Protein AF-D3SLA9-F1 (afdb_monomer)

Nearest PDB structures (foldseek):
  1t94-assembly2_B  TM=5.279E-01  e=8.409E-01  Homo sapiens
  3v6k-assembly2_J  TM=5.586E-01  e=1.007E+00  Saccharolobus solfataricus P2
  4hyk-assembly1_A  TM=6.401E-01  e=4.803E+00  Sulfolobus acidocaldarius DSM 639
  3bq2-assembly1_A  TM=5.459E-01  e=5.416E+00  Sulfolobus acidocaldarius
  4fs2-assembly1_A  TM=4.380E-01  e=2.335E+00  Homo sapiens

Solvent-accessible surface area (backbone atoms only — not comparable to full-atom values): 6260 Å² total; per-residue (Å²): 135,55,71,68,58,53,46,38,51,51,53,49,62,36,45,48,70,53,54,75,70,50,88,57,48,76,35,44,34,36,43,31,26,35,35,94,87,68,54,75,46,74,46,82,44,81,36,36,67,69,38,70,66,42,46,48,50,48,54,54,50,52,36,51,50,45,57,56,35,43,75,74,55,29,40,80,55,35,36,32,37,43,66,87,87,46,76,48,79,26,57,91,61,95,71,70,61,65,67,48,50,57,51,53,52,58,60,73,76,110

Organism: Thermocrinis albus (strain DSM 14484 / JCM 11386 / HI 11/12) (NCBI:txid638303)

Structure (mmCIF, N/CA/C/O backbone):
data_AF-D3SLA9-F1
#
_entry.id   AF-D3SLA9-F1
#
loop_
_atom_site.group_PDB
_atom_site.id
_atom_site.type_symbol
_atom_site.label_atom_id
_atom_site.label_alt_id
_atom_site.label_comp_id
_atom_site.label_asym_id
_atom_site.label_entity_id
_atom_site.label_seq_id
_atom_site.pdbx_PDB_ins_code
_atom_site.Cartn_x
_atom_site.Cartn_y
_atom_site.Cartn_z
_atom_site.occupancy
_atom_site.B_iso_or_equiv
_atom_site.auth_seq_id
_atom_site.auth_comp_id
_atom_site.auth_asym_id
_atom_site.auth_atom_id
_atom_site.pdbx_PDB_model_num
ATOM 1 N N . MET A 1 1 ? 21.824 11.686 0.300 1.00 60.66 1 MET A N 1
ATOM 2 C CA . MET A 1 1 ? 20.486 11.117 0.582 1.00 60.66 1 MET A CA 1
ATOM 3 C C . MET A 1 1 ? 20.540 9.625 0.250 1.00 60.66 1 MET A C 1
ATOM 5 O O . MET A 1 1 ? 20.894 9.306 -0.878 1.00 60.66 1 MET A O 1
ATOM 9 N N . SER A 1 2 ? 20.331 8.725 1.220 1.00 86.31 2 SER A N 1
ATOM 10 C CA . SER A 1 2 ? 20.454 7.265 1.002 1.00 86.31 2 SER A CA 1
ATOM 11 C C . SER A 1 2 ? 19.213 6.700 0.290 1.00 86.31 2 SER A C 1
ATOM 13 O O . SER A 1 2 ? 18.133 7.274 0.421 1.00 86.31 2 SER A O 1
ATOM 15 N N . VAL A 1 3 ? 19.361 5.594 -0.451 1.00 87.88 3 VAL A N 1
ATOM 16 C CA . VAL A 1 3 ? 18.269 4.915 -1.186 1.00 87.88 3 VAL A CA 1
ATOM 17 C C . VAL A 1 3 ? 17.067 4.653 -0.277 1.00 87.88 3 VAL A C 1
ATOM 19 O O . VAL A 1 3 ? 15.949 5.020 -0.616 1.00 87.88 3 VAL A O 1
ATOM 22 N N . ARG A 1 4 ? 17.310 4.168 0.947 1.00 90.38 4 ARG A N 1
ATOM 23 C CA . ARG A 1 4 ? 16.261 3.938 1.949 1.00 90.38 4 ARG A CA 1
ATOM 24 C C . ARG A 1 4 ? 15.456 5.194 2.285 1.00 90.38 4 ARG A C 1
ATOM 26 O O . ARG A 1 4 ? 14.256 5.096 2.492 1.00 90.38 4 ARG A O 1
ATOM 33 N N . HIS A 1 5 ? 16.094 6.364 2.338 1.00 92.56 5 HIS A N 1
ATOM 34 C CA . HIS A 1 5 ? 15.386 7.617 2.621 1.00 92.56 5 HIS A CA 1
ATOM 35 C C . HIS A 1 5 ? 14.490 8.035 1.451 1.00 92.56 5 HIS A C 1
ATOM 37 O O . HIS A 1 5 ? 13.417 8.575 1.682 1.00 92.56 5 HIS A O 1
ATOM 43 N N . LYS A 1 6 ? 14.912 7.762 0.209 1.00 92.62 6 LYS A N 1
ATOM 44 C CA . LYS A 1 6 ? 14.091 8.020 -0.981 1.00 92.62 6 LYS A CA 1
ATOM 45 C C . LYS A 1 6 ? 12.875 7.098 -1.026 1.00 92.62 6 LYS A C 1
ATOM 47 O O . LYS A 1 6 ? 11.768 7.585 -1.194 1.00 92.62 6 LYS A O 1
ATOM 52 N N . VAL A 1 7 ? 13.080 5.796 -0.806 1.00 94.44 7 VAL A N 1
ATOM 53 C CA . VAL A 1 7 ? 11.978 4.821 -0.753 1.00 94.44 7 VAL A CA 1
ATOM 54 C C . VAL A 1 7 ? 11.021 5.154 0.386 1.00 94.44 7 VAL A C 1
ATOM 56 O O . VAL A 1 7 ? 9.813 5.135 0.194 1.00 94.44 7 VAL A O 1
ATOM 59 N N . ARG A 1 8 ? 11.545 5.544 1.553 1.00 95.88 8 ARG A N 1
ATOM 60 C CA . ARG A 1 8 ? 10.711 5.987 2.671 1.00 95.88 8 ARG A CA 1
ATOM 61 C C . ARG A 1 8 ? 9.821 7.171 2.292 1.00 95.88 8 ARG A C 1
ATOM 63 O O . ARG A 1 8 ? 8.624 7.113 2.539 1.00 95.88 8 ARG A O 1
ATOM 70 N N . ALA A 1 9 ? 10.401 8.212 1.694 1.00 95.50 9 ALA A N 1
ATOM 71 C CA . ALA A 1 9 ? 9.646 9.384 1.260 1.00 95.50 9 ALA A CA 1
ATOM 72 C C . ALA A 1 9 ? 8.568 9.009 0.230 1.00 95.50 9 ALA A C 1
ATOM 74 O O . ALA A 1 9 ? 7.431 9.440 0.357 1.00 95.50 9 ALA A O 1
ATOM 75 N N . PHE A 1 10 ? 8.898 8.139 -0.726 1.00 95.00 10 PHE A N 1
ATOM 76 C CA . PHE A 1 10 ? 7.947 7.644 -1.722 1.00 95.00 10 PHE A CA 1
ATOM 77 C C . PHE A 1 10 ? 6.765 6.887 -1.092 1.00 95.00 10 PHE A C 1
ATOM 79 O O . PHE A 1 10 ? 5.610 7.149 -1.418 1.00 95.00 10 PHE A O 1
ATOM 86 N N . VAL A 1 11 ? 7.031 5.988 -0.138 1.00 96.19 11 VAL A N 1
ATOM 87 C CA . VAL A 1 11 ? 5.977 5.266 0.596 1.00 96.19 11 VAL A CA 1
ATOM 88 C C . VAL A 1 11 ? 5.097 6.239 1.387 1.00 96.19 11 VAL A C 1
ATOM 90 O O . VAL A 1 11 ? 3.876 6.103 1.389 1.00 96.19 11 VAL A O 1
ATOM 93 N N . GLU A 1 12 ? 5.693 7.238 2.041 1.00 96.19 12 GLU A N 1
ATOM 94 C CA . GLU A 1 12 ? 4.946 8.278 2.760 1.00 96.19 12 GLU A CA 1
ATOM 95 C C . GLU A 1 12 ? 4.069 9.116 1.819 1.00 96.19 12 GLU A C 1
ATOM 97 O O . GLU A 1 12 ? 2.922 9.409 2.155 1.00 96.19 12 GLU A O 1
ATOM 102 N N . GLU A 1 13 ? 4.570 9.459 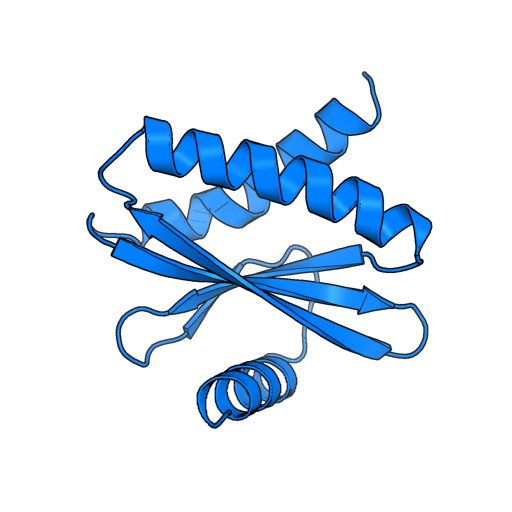0.631 1.00 95.94 13 GLU A N 1
ATOM 103 C CA . GLU A 1 13 ? 3.816 10.178 -0.400 1.00 95.94 13 GLU A CA 1
ATOM 104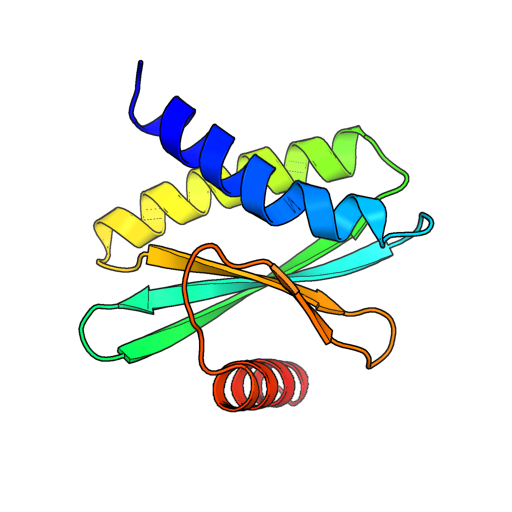 C C . GLU A 1 13 ? 2.603 9.380 -0.888 1.00 95.94 13 GLU A C 1
ATOM 106 O O . GLU A 1 13 ? 1.520 9.950 -1.020 1.00 95.94 13 GLU A O 1
ATOM 111 N N . LEU A 1 14 ? 2.752 8.068 -1.104 1.00 95.81 14 LEU A N 1
ATOM 112 C CA . LEU A 1 14 ? 1.631 7.195 -1.461 1.00 95.81 14 LEU A CA 1
ATOM 113 C C . LEU A 1 14 ? 0.629 7.049 -0.311 1.00 95.81 14 LEU A C 1
ATOM 115 O O . LEU A 1 14 ? -0.580 7.038 -0.538 1.00 95.81 14 LEU A O 1
ATOM 119 N N . PHE A 1 15 ? 1.105 6.965 0.927 1.00 95.12 15 PHE A N 1
ATOM 120 C CA . PHE A 1 15 ? 0.253 6.723 2.088 1.00 95.12 15 PHE A CA 1
ATOM 121 C C . PHE A 1 15 ? -0.547 7.958 2.530 1.00 95.12 15 PHE A C 1
ATOM 123 O O . PHE A 1 15 ? -1.702 7.844 2.941 1.00 95.12 15 PHE A O 1
ATOM 130 N N . LYS A 1 16 ? 0.031 9.158 2.416 1.00 94.38 16 LYS A N 1
ATOM 131 C CA . LYS A 1 16 ? -0.573 10.416 2.879 1.00 94.38 16 LYS A CA 1
ATOM 132 C C . LYS A 1 16 ? -2.008 10.679 2.377 1.00 94.38 16 LYS A C 1
ATOM 134 O O . LYS A 1 16 ? -2.868 10.919 3.223 1.00 94.38 16 LYS A O 1
ATOM 139 N N . PRO A 1 17 ? -2.328 10.625 1.068 1.00 94.00 17 PRO A N 1
ATOM 140 C CA . PRO A 1 17 ? -3.692 10.887 0.595 1.00 94.00 17 PRO A CA 1
ATOM 141 C C . PRO A 1 17 ? -4.701 9.817 1.039 1.00 94.00 17 PRO A C 1
ATOM 143 O O . PRO A 1 17 ? -5.904 10.075 1.049 1.00 94.00 17 PRO A O 1
ATOM 146 N N . LEU A 1 18 ? -4.237 8.617 1.405 1.00 94.19 18 LEU A N 1
ATOM 147 C CA . LEU A 1 18 ? -5.091 7.577 1.979 1.00 94.19 18 LEU A CA 1
ATOM 148 C C . LEU A 1 18 ? -5.428 7.911 3.432 1.00 94.19 18 LEU A C 1
ATOM 150 O O . LEU A 1 18 ? -6.591 7.846 3.814 1.00 94.19 18 LEU A O 1
ATOM 154 N N . MET A 1 19 ? -4.438 8.371 4.203 1.00 91.88 19 MET A N 1
ATOM 155 C CA . MET A 1 19 ? -4.642 8.849 5.573 1.00 91.88 19 MET A CA 1
ATOM 156 C C . MET A 1 19 ? -5.583 10.051 5.652 1.00 91.88 19 MET A C 1
ATOM 158 O O . MET A 1 19 ? -6.378 10.134 6.577 1.00 91.88 19 MET A O 1
ATOM 162 N N . GLU A 1 20 ? -5.544 10.959 4.675 1.00 90.69 20 GLU A N 1
ATOM 163 C CA . GLU A 1 20 ? -6.484 12.090 4.605 1.00 90.69 20 GLU A CA 1
ATOM 164 C C . GLU A 1 20 ? -7.944 11.642 4.395 1.00 90.69 20 GLU A C 1
ATOM 166 O O . GLU A 1 20 ? -8.869 12.379 4.731 1.00 90.69 20 GLU A O 1
ATOM 171 N N . ARG A 1 21 ? -8.159 10.436 3.854 1.00 89.69 21 ARG A N 1
ATOM 172 C CA . ARG A 1 21 ? -9.485 9.820 3.656 1.00 89.69 21 ARG A CA 1
ATOM 173 C C . ARG A 1 21 ? -9.852 8.807 4.743 1.00 89.69 21 ARG A C 1
ATOM 175 O O . ARG A 1 21 ? -11.015 8.397 4.831 1.00 89.69 21 ARG A O 1
ATOM 182 N N . ALA A 1 22 ? -8.873 8.391 5.541 1.00 86.19 22 ALA A N 1
ATOM 183 C CA . ALA A 1 22 ? -9.074 7.544 6.699 1.00 86.19 22 ALA A CA 1
ATOM 184 C C . ALA A 1 22 ? -9.662 8.402 7.828 1.00 86.19 22 ALA A C 1
ATOM 186 O O . ALA A 1 22 ? -9.021 9.310 8.346 1.00 86.19 22 ALA A O 1
ATOM 187 N N . GLU A 1 23 ? -10.897 8.119 8.228 1.00 84.81 23 GLU A N 1
ATOM 188 C CA . GLU A 1 23 ? -11.588 8.841 9.310 1.00 84.81 23 GLU A CA 1
ATOM 189 C C . GLU A 1 23 ? -11.266 8.232 10.690 1.00 84.81 23 GLU A C 1
ATOM 191 O O . GLU A 1 23 ? -12.088 8.253 11.604 1.00 84.81 23 GLU A O 1
ATOM 196 N N . GLY A 1 24 ? -10.059 7.673 10.830 1.00 82.00 24 GLY A N 1
ATOM 197 C CA . GLY A 1 24 ? -9.662 6.838 11.959 1.00 82.00 24 GLY A CA 1
ATOM 198 C C . GLY A 1 24 ? -10.243 5.423 11.882 1.00 82.00 24 GLY A C 1
ATOM 199 O O . GLY A 1 24 ? -11.294 5.182 11.289 1.00 82.00 24 GLY A O 1
ATOM 200 N N . GLY A 1 25 ? -9.535 4.474 12.490 1.00 90.44 25 GLY A N 1
ATOM 201 C CA . GLY A 1 25 ? -9.899 3.060 12.517 1.00 90.44 25 GLY A CA 1
ATOM 202 C C . GLY A 1 25 ? -8.904 2.157 11.798 1.00 90.44 25 GLY A C 1
ATOM 203 O O . GLY A 1 25 ? -7.867 2.595 11.290 1.00 90.44 25 GLY A O 1
ATOM 204 N N . THR A 1 26 ? -9.249 0.876 11.777 1.00 94.19 26 THR A N 1
ATOM 205 C CA . THR A 1 26 ? -8.445 -0.184 11.180 1.00 94.19 26 THR A CA 1
ATOM 206 C C . THR A 1 26 ? -8.883 -0.419 9.743 1.00 94.19 26 THR A C 1
ATOM 208 O O . THR A 1 26 ? -10.056 -0.690 9.491 1.00 94.19 26 THR A O 1
ATOM 211 N N . PHE A 1 27 ? -7.937 -0.322 8.813 1.00 94.81 27 PHE A N 1
ATOM 212 C CA . PHE A 1 27 ? -8.173 -0.538 7.388 1.00 94.81 27 PHE A CA 1
ATOM 213 C C . PHE A 1 27 ? -7.138 -1.502 6.815 1.00 94.81 27 PHE A C 1
ATOM 215 O O . PHE A 1 27 ? -5.992 -1.556 7.275 1.00 94.81 27 PHE A O 1
ATOM 222 N N . SER A 1 28 ? -7.534 -2.236 5.779 1.00 94.62 28 SER A N 1
ATOM 223 C CA . SER A 1 28 ? -6.618 -3.059 4.994 1.00 94.62 28 SER A CA 1
ATOM 224 C C . SER A 1 28 ? -5.973 -2.206 3.908 1.00 94.62 28 SER A C 1
ATOM 226 O O . SER A 1 28 ? -6.657 -1.595 3.084 1.00 94.62 28 SER A O 1
ATOM 228 N N . PHE A 1 29 ? -4.646 -2.168 3.914 1.00 95.81 29 PHE A N 1
ATOM 229 C CA . PHE A 1 29 ? -3.837 -1.535 2.887 1.00 95.81 29 PHE A CA 1
ATOM 230 C C . PHE A 1 29 ? -3.208 -2.605 2.003 1.00 95.81 29 PHE A C 1
ATOM 232 O O . PHE A 1 29 ? -2.579 -3.539 2.493 1.00 95.81 29 PHE A O 1
ATOM 239 N N . TYR A 1 30 ? -3.348 -2.440 0.697 1.00 96.00 30 TYR A N 1
ATOM 240 C CA . TYR A 1 30 ? -2.781 -3.308 -0.320 1.00 96.00 30 TYR A CA 1
ATOM 241 C C . TYR A 1 30 ? -1.656 -2.568 -1.030 1.00 96.00 30 TYR A C 1
ATOM 243 O O . TYR A 1 30 ? -1.889 -1.596 -1.752 1.00 96.00 30 TYR A O 1
ATOM 251 N N . ASN A 1 31 ? -0.426 -3.019 -0.813 1.00 96.75 31 ASN A N 1
ATOM 252 C CA . ASN A 1 31 ? 0.739 -2.537 -1.541 1.00 96.75 31 ASN A CA 1
ATOM 253 C C . ASN A 1 31 ? 0.847 -3.301 -2.853 1.00 96.75 31 ASN A C 1
ATOM 255 O O . ASN A 1 31 ? 0.993 -4.522 -2.847 1.00 96.75 31 ASN A O 1
ATOM 259 N N . VAL A 1 32 ? 0.763 -2.578 -3.964 1.00 96.19 32 VAL A N 1
ATOM 260 C CA . VAL A 1 32 ? 0.755 -3.146 -5.308 1.00 96.19 32 VAL A CA 1
ATOM 261 C C . VAL A 1 32 ? 2.128 -2.963 -5.925 1.00 96.19 32 VAL A C 1
ATOM 263 O O . VAL A 1 32 ? 2.583 -1.842 -6.161 1.00 96.19 32 VAL A O 1
ATOM 266 N N . TYR A 1 33 ? 2.767 -4.082 -6.214 1.00 95.56 33 TYR A N 1
ATOM 267 C CA . TYR A 1 33 ? 4.059 -4.171 -6.857 1.00 95.56 33 TYR A CA 1
ATOM 268 C C . TYR A 1 33 ? 3.900 -4.664 -8.293 1.00 95.56 33 TYR A C 1
ATOM 270 O O . TYR A 1 33 ? 3.088 -5.545 -8.561 1.00 95.56 33 TYR A O 1
ATOM 278 N N . ALA A 1 34 ? 4.696 -4.122 -9.209 1.00 94.06 34 ALA A N 1
ATOM 279 C CA . ALA A 1 34 ? 4.750 -4.583 -10.590 1.00 94.06 34 ALA A CA 1
ATOM 280 C C . ALA A 1 34 ? 6.191 -4.778 -11.059 1.00 94.06 34 ALA A C 1
ATOM 282 O O . ALA A 1 34 ? 7.080 -3.991 -10.717 1.00 94.06 34 ALA A O 1
ATOM 283 N N . ASP A 1 35 ? 6.415 -5.814 -11.861 1.00 9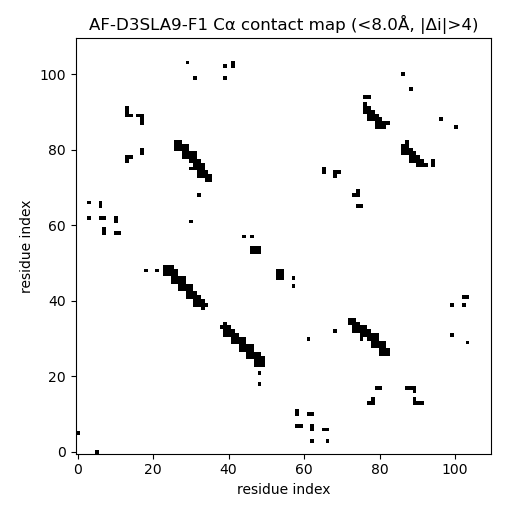3.94 35 ASP A N 1
ATOM 284 C CA . ASP A 1 35 ? 7.662 -5.994 -12.600 1.00 93.94 35 ASP A CA 1
ATOM 285 C C . AS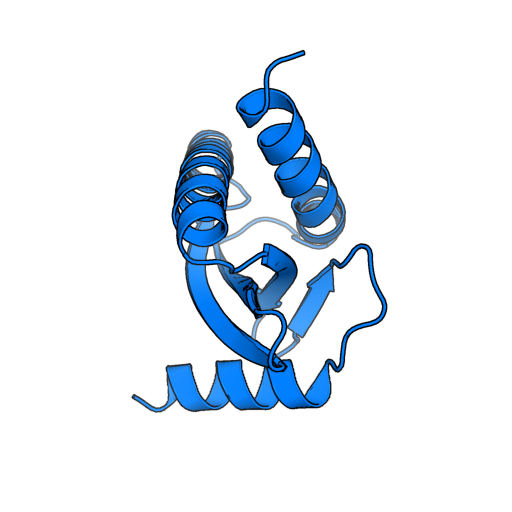P A 1 35 ? 7.578 -5.392 -14.018 1.00 93.94 35 ASP A C 1
ATOM 287 O O . ASP A 1 35 ? 6.557 -4.854 -14.451 1.00 93.94 35 ASP A O 1
ATOM 291 N N . ASN A 1 36 ? 8.673 -5.476 -14.778 1.00 89.62 36 ASN A N 1
ATOM 292 C CA . ASN A 1 36 ? 8.717 -4.957 -16.151 1.00 89.62 36 ASN A CA 1
ATOM 293 C C . ASN A 1 36 ? 7.956 -5.821 -17.175 1.00 89.62 36 ASN A C 1
ATOM 295 O O . ASN A 1 36 ? 7.799 -5.393 -18.318 1.00 89.62 36 ASN A O 1
ATOM 299 N N . ALA A 1 37 ? 7.526 -7.026 -16.801 1.00 90.56 37 ALA A N 1
ATOM 300 C CA . ALA A 1 37 ? 6.706 -7.899 -17.635 1.00 90.56 37 ALA A CA 1
ATOM 301 C C . ALA A 1 37 ? 5.200 -7.666 -17.415 1.00 90.56 37 ALA A C 1
ATOM 303 O O . ALA A 1 37 ? 4.390 -8.224 -18.153 1.00 90.56 37 ALA A O 1
ATOM 304 N N . GLY A 1 38 ? 4.831 -6.825 -16.442 1.00 84.81 38 GLY A N 1
ATOM 305 C CA . GLY A 1 38 ? 3.445 -6.541 -16.080 1.00 84.81 38 GLY A CA 1
ATOM 306 C C . GLY A 1 38 ? 2.858 -7.539 -15.082 1.00 84.81 38 GLY A C 1
ATOM 307 O O . GLY A 1 38 ? 1.644 -7.552 -14.893 1.00 84.81 38 GLY A O 1
ATOM 308 N N . ASN A 1 39 ? 3.686 -8.369 -14.440 1.00 90.81 39 ASN A N 1
ATOM 309 C CA . ASN A 1 39 ? 3.224 -9.224 -13.353 1.00 90.81 39 ASN A CA 1
ATOM 310 C C . ASN A 1 39 ? 2.947 -8.363 -12.123 1.00 90.81 39 ASN A C 1
ATOM 312 O O . ASN A 1 39 ? 3.805 -7.584 -11.702 1.00 90.81 39 ASN A O 1
ATOM 316 N N . LEU A 1 40 ? 1.756 -8.529 -11.550 1.00 92.25 40 LEU A N 1
ATOM 317 C CA . LEU A 1 40 ? 1.336 -7.837 -10.341 1.00 92.25 40 LEU A CA 1
ATOM 318 C C . LEU A 1 40 ? 1.512 -8.741 -9.125 1.00 92.25 40 LEU A C 1
ATOM 320 O O . LEU A 1 40 ? 1.083 -9.894 -9.121 1.00 92.25 40 LEU A O 1
ATOM 324 N N . GLU A 1 41 ? 2.086 -8.179 -8.072 1.00 92.69 41 GLU A N 1
ATOM 325 C CA . GLU A 1 41 ? 2.102 -8.761 -6.739 1.00 92.69 41 GLU A CA 1
ATOM 326 C C . GLU A 1 41 ? 1.441 -7.793 -5.771 1.00 92.69 41 GLU A C 1
ATOM 328 O O . GLU A 1 41 ? 1.687 -6.589 -5.807 1.00 92.69 41 GLU A O 1
ATOM 333 N N . VAL A 1 42 ? 0.606 -8.316 -4.882 1.00 94.12 42 VAL A N 1
ATOM 334 C CA . VAL A 1 42 ? -0.085 -7.503 -3.889 1.00 94.12 42 VAL A CA 1
ATOM 335 C C . VAL A 1 42 ? 0.231 -8.046 -2.508 1.00 94.12 42 VAL A C 1
ATOM 337 O O . VAL A 1 42 ? 0.172 -9.253 -2.281 1.00 94.12 42 VAL A O 1
ATOM 340 N N . VAL A 1 43 ? 0.578 -7.147 -1.593 1.00 94.31 43 VAL A N 1
ATOM 341 C CA . VAL A 1 43 ? 0.787 -7.472 -0.181 1.00 94.31 43 VAL A CA 1
ATOM 342 C C . VAL A 1 43 ? -0.261 -6.757 0.650 1.00 94.31 43 VAL A C 1
ATOM 344 O O . VAL A 1 43 ? -0.394 -5.536 0.554 1.00 94.31 43 VAL A O 1
ATOM 347 N N . ASP A 1 44 ? -0.984 -7.514 1.469 1.00 94.38 44 ASP A N 1
ATOM 348 C CA . ASP A 1 44 ? -1.961 -6.985 2.406 1.00 94.38 44 ASP A CA 1
ATOM 349 C C . ASP A 1 44 ? -1.304 -6.626 3.748 1.00 94.38 44 ASP A C 1
ATOM 351 O O . ASP A 1 44 ? -0.428 -7.318 4.281 1.00 94.38 44 ASP A O 1
ATOM 355 N N . VAL A 1 45 ? -1.708 -5.487 4.299 1.00 94.44 45 VAL A N 1
ATOM 356 C CA . VAL A 1 45 ? -1.281 -5.038 5.618 1.00 94.44 45 VAL A CA 1
ATOM 357 C C . VAL A 1 45 ? -2.450 -4.359 6.307 1.00 94.44 45 VAL A C 1
ATOM 359 O O . VAL A 1 45 ? -2.968 -3.350 5.836 1.00 94.44 45 VAL A O 1
ATOM 362 N N . GLU A 1 46 ? -2.844 -4.884 7.459 1.00 95.12 46 GLU A N 1
ATOM 363 C CA . GLU A 1 46 ? -3.801 -4.214 8.329 1.00 95.12 46 GLU A CA 1
ATOM 364 C C . GLU A 1 46 ? -3.113 -3.075 9.095 1.00 95.12 46 GLU A C 1
ATOM 366 O O . GLU A 1 46 ? -2.041 -3.259 9.683 1.00 95.12 46 GLU A O 1
ATOM 371 N N . VAL A 1 47 ? -3.720 -1.887 9.077 1.00 95.75 47 VAL A N 1
ATOM 372 C CA . VAL A 1 47 ? -3.184 -0.69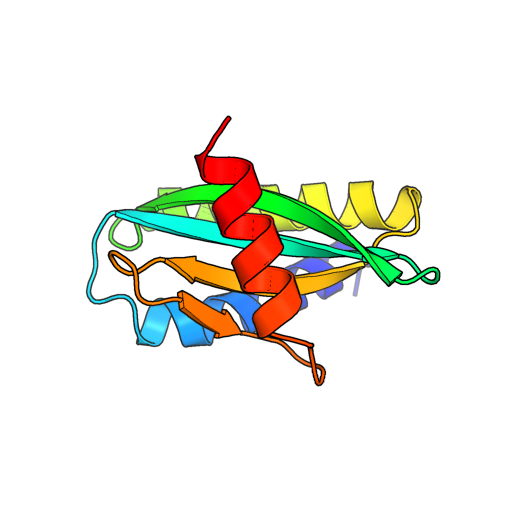4 9.740 1.00 95.75 47 VAL A CA 1
ATOM 373 C C . VAL A 1 47 ? -4.285 -0.008 10.530 1.00 95.75 47 VAL A C 1
ATOM 375 O O . VAL A 1 47 ? -5.327 0.355 9.988 1.00 95.75 47 VAL A O 1
ATOM 378 N N . ASP A 1 48 ? -4.015 0.224 11.812 1.00 95.31 48 ASP A N 1
ATOM 379 C CA . ASP A 1 48 ? -4.822 1.120 12.638 1.00 95.31 48 ASP A CA 1
ATOM 380 C C . ASP A 1 48 ? -4.353 2.560 12.415 1.00 95.31 48 ASP A C 1
ATOM 382 O O . ASP A 1 48 ? -3.303 2.980 12.898 1.00 95.31 48 ASP A O 1
ATOM 386 N N . THR A 1 49 ? -5.131 3.311 11.643 1.00 93.75 49 THR A N 1
ATOM 387 C CA . THR A 1 49 ? -4.842 4.709 11.291 1.00 93.75 49 THR A CA 1
ATOM 388 C C . THR A 1 49 ? -5.013 5.668 12.470 1.00 93.75 49 THR A C 1
ATOM 390 O O . THR A 1 49 ? -4.512 6.792 12.418 1.00 93.75 49 THR A O 1
ATOM 393 N N . SER A 1 50 ? -5.656 5.220 13.553 1.00 93.81 50 SER A N 1
ATOM 394 C CA . SER A 1 50 ? -5.778 5.967 14.806 1.00 93.81 50 SER A CA 1
ATOM 395 C C . SER A 1 50 ? -4.576 5.775 15.738 1.00 93.81 50 SER A C 1
ATOM 397 O O . SER A 1 50 ? -4.396 6.583 16.650 1.00 93.81 50 SER A O 1
ATOM 399 N N . ASP A 1 51 ? -3.752 4.740 15.530 1.00 95.69 51 ASP A N 1
ATOM 400 C CA . ASP A 1 51 ? -2.542 4.461 16.316 1.00 95.69 51 ASP A CA 1
ATOM 401 C C . ASP A 1 51 ? -1.273 4.915 15.560 1.00 95.69 51 ASP A C 1
ATOM 403 O O . ASP A 1 51 ? -0.851 4.262 14.596 1.00 95.69 51 ASP A O 1
ATOM 407 N N . PRO A 1 52 ? -0.587 5.987 16.011 1.00 94.31 52 PRO A N 1
ATOM 408 C CA . PRO A 1 52 ? 0.651 6.454 15.389 1.00 94.31 52 PRO A CA 1
ATOM 409 C C . PRO A 1 52 ? 1.760 5.397 15.328 1.00 94.31 52 PRO A C 1
ATOM 411 O O . PRO A 1 52 ? 2.566 5.411 14.395 1.00 94.31 52 PRO A O 1
ATOM 414 N N . GLU A 1 53 ? 1.828 4.476 16.296 1.00 96.62 53 GLU A N 1
ATOM 415 C CA . GLU A 1 53 ? 2.832 3.411 16.270 1.00 96.62 53 GLU A CA 1
ATOM 416 C C . GLU A 1 53 ? 2.478 2.357 15.213 1.00 96.62 53 GLU A C 1
ATOM 418 O O . GLU A 1 53 ? 3.369 1.847 14.535 1.00 96.62 53 GLU A O 1
ATOM 423 N N . SER A 1 54 ? 1.190 2.072 15.002 1.00 96.12 54 SER A N 1
ATOM 424 C CA . SER A 1 54 ? 0.716 1.219 13.906 1.00 96.12 54 SER A CA 1
ATOM 425 C C . SER A 1 54 ? 1.060 1.810 12.541 1.00 96.12 54 SER A C 1
ATOM 427 O O . SER A 1 54 ? 1.680 1.134 11.716 1.00 96.12 54 SER A O 1
ATOM 429 N N . VAL A 1 55 ? 0.793 3.104 12.346 1.00 96.06 55 VAL A N 1
ATOM 430 C CA . VAL A 1 55 ? 1.191 3.843 11.138 1.00 96.06 55 VAL A CA 1
ATOM 431 C C . VAL A 1 55 ? 2.705 3.782 10.920 1.00 96.06 55 VAL A C 1
ATOM 433 O O . VAL A 1 55 ? 3.177 3.486 9.822 1.00 96.06 55 VAL A O 1
ATOM 436 N N . LYS A 1 56 ? 3.499 4.016 11.967 1.00 96.75 56 LYS A N 1
ATOM 437 C CA . LYS A 1 56 ? 4.961 3.946 11.876 1.00 96.75 56 LYS A CA 1
ATOM 438 C C . LYS A 1 56 ? 5.446 2.542 11.508 1.00 96.75 56 LYS A C 1
ATOM 440 O O . LYS A 1 56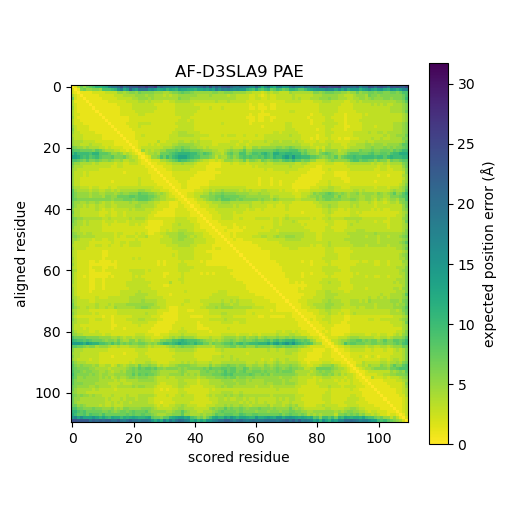 ? 6.294 2.421 10.623 1.00 96.75 56 LYS A O 1
ATOM 445 N N . ARG A 1 57 ? 4.894 1.492 12.133 1.00 97.12 57 ARG A N 1
ATOM 446 C CA . ARG A 1 57 ? 5.199 0.087 11.808 1.00 97.12 57 ARG A CA 1
ATOM 447 C C . ARG A 1 57 ? 4.884 -0.228 10.350 1.00 97.12 57 ARG A C 1
ATOM 449 O O . ARG A 1 57 ? 5.708 -0.861 9.695 1.00 97.12 57 ARG A O 1
ATOM 456 N N . TYR A 1 58 ? 3.739 0.234 9.845 1.00 96.94 58 TYR A N 1
ATOM 457 C CA . TYR A 1 58 ? 3.374 0.096 8.438 1.00 96.94 58 TYR A CA 1
ATOM 458 C C . TYR A 1 58 ? 4.423 0.741 7.533 1.00 96.94 58 TYR A C 1
ATOM 460 O O . TYR A 1 58 ? 5.011 0.064 6.693 1.00 96.94 58 TYR A O 1
ATOM 468 N N . LEU A 1 59 ? 4.730 2.022 7.743 1.00 97.06 59 LEU A N 1
ATOM 469 C CA . LEU A 1 59 ? 5.682 2.731 6.893 1.00 97.06 59 LEU A CA 1
ATOM 470 C C . LEU A 1 59 ? 7.082 2.092 6.949 1.00 97.06 59 LEU A C 1
ATOM 472 O O . LEU A 1 59 ? 7.765 2.009 5.926 1.00 97.06 59 LEU A O 1
ATOM 476 N N . ASP A 1 60 ? 7.531 1.630 8.122 1.00 96.81 60 ASP A N 1
ATOM 477 C CA . ASP A 1 60 ? 8.830 0.963 8.291 1.00 96.81 60 ASP A CA 1
ATOM 478 C C . ASP A 1 60 ? 8.866 -0.385 7.562 1.00 96.81 60 ASP A C 1
ATOM 480 O O . ASP A 1 60 ? 9.828 -0.672 6.840 1.00 96.81 60 ASP A O 1
ATOM 484 N N . ARG A 1 61 ? 7.803 -1.188 7.712 1.00 96.06 61 ARG A N 1
ATOM 485 C CA . ARG A 1 61 ? 7.641 -2.481 7.039 1.00 96.06 61 ARG A CA 1
ATOM 486 C C . ARG A 1 61 ? 7.604 -2.307 5.526 1.00 96.06 61 ARG A C 1
ATOM 488 O O . ARG A 1 61 ? 8.436 -2.903 4.850 1.00 96.06 61 ARG A O 1
ATOM 495 N N . THR A 1 62 ? 6.713 -1.462 5.015 1.00 96.94 62 THR A N 1
ATOM 496 C CA . THR A 1 62 ? 6.530 -1.226 3.576 1.00 96.94 62 THR A CA 1
ATOM 497 C C . THR A 1 62 ? 7.800 -0.663 2.940 1.00 96.94 62 THR A C 1
ATOM 499 O O . THR A 1 62 ? 8.165 -1.062 1.838 1.00 96.94 62 THR A O 1
ATOM 502 N N . THR A 1 63 ? 8.551 0.196 3.644 1.00 96.75 63 THR A N 1
ATOM 503 C CA . THR A 1 63 ? 9.854 0.683 3.153 1.00 96.75 63 THR A CA 1
ATOM 504 C C . THR A 1 63 ? 10.855 -0.461 2.987 1.00 96.75 63 THR A C 1
ATOM 506 O O . THR A 1 63 ? 11.533 -0.542 1.964 1.00 96.75 63 THR A O 1
ATOM 509 N N . ARG A 1 64 ? 10.981 -1.336 3.995 1.00 96.56 64 ARG A N 1
ATOM 510 C CA . ARG A 1 64 ? 11.901 -2.481 3.933 1.00 96.56 64 ARG A CA 1
ATOM 511 C C . ARG A 1 64 ? 11.488 -3.456 2.834 1.00 96.56 64 ARG A C 1
ATOM 513 O O . ARG A 1 64 ? 12.327 -3.844 2.034 1.00 96.56 64 ARG A O 1
ATOM 520 N N . GLU A 1 65 ? 10.210 -3.803 2.790 1.00 96.06 65 GLU A N 1
ATOM 521 C CA . GLU A 1 65 ? 9.661 -4.735 1.810 1.00 96.06 65 GLU A CA 1
ATOM 522 C C . GLU A 1 65 ? 9.828 -4.206 0.384 1.00 96.06 65 GLU A C 1
ATOM 524 O O . GLU A 1 65 ? 10.268 -4.938 -0.490 1.00 96.06 65 GLU A O 1
ATOM 529 N N . THR A 1 66 ? 9.602 -2.910 0.159 1.00 96.31 66 THR A N 1
ATOM 530 C CA . THR A 1 66 ? 9.831 -2.291 -1.154 1.00 96.31 66 THR A CA 1
ATOM 531 C C . THR A 1 66 ? 11.289 -2.406 -1.589 1.00 96.31 66 THR A C 1
ATOM 533 O O . THR A 1 66 ? 11.550 -2.768 -2.729 1.00 96.31 66 THR A O 1
ATOM 536 N N . LEU A 1 67 ? 12.246 -2.188 -0.682 1.00 95.75 67 LEU A N 1
ATOM 537 C CA . LEU A 1 67 ? 13.666 -2.390 -0.989 1.00 95.75 67 LEU A CA 1
ATOM 538 C C . LEU A 1 67 ? 13.993 -3.857 -1.313 1.00 95.75 67 LEU A C 1
ATOM 540 O O . LEU A 1 67 ? 14.803 -4.119 -2.196 1.00 95.75 67 LEU A O 1
ATOM 544 N N . GLU A 1 68 ? 13.385 -4.814 -0.608 1.00 95.69 68 GLU A N 1
ATOM 545 C CA . GLU A 1 68 ? 13.560 -6.249 -0.875 1.00 95.69 68 GLU A CA 1
ATOM 546 C C . GLU A 1 68 ? 12.954 -6.645 -2.234 1.00 95.69 68 GLU A C 1
ATOM 548 O O . GLU A 1 68 ? 13.587 -7.360 -3.009 1.00 95.69 68 GLU A O 1
ATOM 553 N N . ARG A 1 69 ? 11.768 -6.122 -2.563 1.00 95.00 69 ARG A N 1
ATOM 554 C CA . ARG A 1 69 ? 11.072 -6.335 -3.842 1.00 95.00 69 ARG A CA 1
ATOM 555 C C . ARG A 1 69 ? 11.820 -5.709 -5.020 1.00 95.00 69 ARG A C 1
ATOM 557 O O . ARG A 1 69 ? 11.911 -6.336 -6.073 1.00 95.00 69 ARG A O 1
ATOM 564 N N . GLU A 1 70 ? 12.440 -4.544 -4.834 1.00 93.94 70 GLU A N 1
ATOM 565 C CA . GLU A 1 70 ? 13.295 -3.914 -5.852 1.00 93.94 70 GLU A CA 1
ATOM 566 C C . GLU A 1 70 ? 14.470 -4.810 -6.262 1.00 93.94 70 GLU A C 1
ATOM 568 O O . GLU A 1 70 ? 14.804 -4.880 -7.446 1.00 93.94 70 GLU A O 1
ATOM 573 N N . VAL A 1 71 ? 15.062 -5.559 -5.322 1.00 93.88 71 VAL A N 1
ATOM 574 C CA . VAL A 1 71 ? 16.118 -6.544 -5.633 1.00 93.88 71 VAL A CA 1
ATOM 575 C C . VAL A 1 71 ? 15.587 -7.682 -6.510 1.00 93.88 71 VAL A C 1
ATOM 577 O O . VAL A 1 71 ? 16.326 -8.221 -7.333 1.00 93.88 71 VAL A O 1
ATOM 580 N N . LEU A 1 72 ? 14.306 -8.022 -6.370 1.00 93.31 72 LEU A N 1
ATOM 581 C CA . LEU A 1 72 ? 13.616 -9.032 -7.174 1.00 93.31 72 LEU A CA 1
ATOM 582 C C . LEU A 1 72 ? 13.086 -8.484 -8.511 1.00 93.31 72 LEU A C 1
ATOM 584 O O . LEU A 1 72 ? 12.498 -9.235 -9.283 1.00 93.31 72 LEU A O 1
ATOM 588 N N . GLY A 1 73 ? 13.308 -7.200 -8.811 1.00 94.62 73 GLY A N 1
ATOM 589 C CA . GLY A 1 73 ? 12.853 -6.558 -10.049 1.00 94.62 73 GLY A CA 1
ATOM 590 C C . GLY A 1 73 ? 11.430 -5.996 -9.996 1.00 94.62 73 GLY A C 1
ATOM 591 O O . GLY A 1 73 ? 10.919 -5.555 -11.026 1.00 94.62 73 GLY A O 1
ATOM 592 N N . PHE A 1 74 ? 10.813 -5.968 -8.815 1.00 96.00 74 PHE A N 1
ATOM 593 C CA . PHE A 1 74 ? 9.492 -5.392 -8.586 1.00 96.00 74 PHE A CA 1
ATOM 594 C C . PHE A 1 74 ? 9.588 -3.948 -8.100 1.00 96.00 74 PHE A C 1
ATOM 596 O O . PHE A 1 74 ? 10.501 -3.577 -7.367 1.00 96.00 74 PHE A O 1
ATOM 603 N N . ARG A 1 75 ? 8.611 -3.123 -8.468 1.00 94.19 75 ARG A N 1
ATOM 604 C CA . ARG A 1 75 ? 8.496 -1.734 -8.013 1.00 94.19 75 ARG A CA 1
ATOM 605 C C . ARG A 1 75 ? 7.128 -1.508 -7.400 1.00 94.19 75 ARG A C 1
ATOM 607 O O . ARG A 1 75 ? 6.140 -1.977 -7.948 1.00 94.19 75 ARG A O 1
ATOM 614 N N . LEU A 1 76 ? 7.075 -0.796 -6.276 1.00 95.81 76 LEU A N 1
ATOM 615 C CA . LEU A 1 76 ? 5.812 -0.356 -5.687 1.00 95.81 76 LEU A CA 1
ATOM 616 C C . LEU A 1 76 ? 5.193 0.698 -6.613 1.00 95.81 76 LEU A C 1
ATOM 618 O O . LEU A 1 76 ? 5.773 1.767 -6.784 1.00 95.81 76 LEU A O 1
ATOM 622 N N . ILE A 1 77 ? 4.042 0.389 -7.204 1.00 94.69 77 ILE A N 1
ATOM 623 C CA . ILE A 1 77 ? 3.354 1.267 -8.165 1.00 94.69 77 ILE A CA 1
ATOM 624 C C . ILE A 1 77 ? 2.154 1.985 -7.540 1.00 94.69 77 ILE A C 1
ATOM 626 O O . ILE A 1 77 ? 1.779 3.080 -7.966 1.00 94.69 77 ILE A O 1
ATOM 630 N N . ALA A 1 78 ? 1.550 1.385 -6.511 1.00 96.00 78 ALA A N 1
ATOM 631 C CA . ALA A 1 78 ? 0.395 1.946 -5.829 1.00 96.00 78 ALA A CA 1
ATOM 632 C C . ALA A 1 78 ? 0.211 1.378 -4.422 1.00 96.00 78 ALA A C 1
ATOM 634 O O . ALA A 1 78 ? 0.618 0.256 -4.121 1.00 96.00 78 ALA A O 1
ATOM 635 N N . THR A 1 79 ? -0.490 2.142 -3.592 1.00 96.94 79 THR A N 1
ATOM 636 C CA . THR A 1 79 ? -1.091 1.662 -2.349 1.00 96.94 79 THR A CA 1
ATOM 637 C C . THR A 1 79 ? -2.601 1.854 -2.447 1.00 96.94 79 THR A C 1
ATOM 639 O O . THR A 1 79 ? -3.078 2.918 -2.855 1.00 96.94 79 THR A O 1
ATOM 642 N N . VAL A 1 80 ? -3.359 0.827 -2.076 1.00 96.50 80 VAL A N 1
ATOM 643 C CA . VAL A 1 80 ? -4.826 0.836 -2.082 1.00 96.50 80 VAL A CA 1
ATOM 644 C C . VAL A 1 80 ? -5.327 0.651 -0.660 1.00 96.50 80 VAL A C 1
ATOM 646 O O . VAL A 1 80 ? -4.849 -0.228 0.041 1.00 96.50 80 VAL A O 1
ATOM 649 N N . MET A 1 81 ? -6.281 1.464 -0.224 1.00 96.12 81 MET A N 1
ATOM 650 C CA . MET A 1 81 ? -6.967 1.297 1.058 1.00 96.12 81 MET A CA 1
ATOM 651 C C . MET A 1 81 ? -8.367 0.740 0.811 1.00 96.12 81 MET A C 1
ATOM 653 O O . MET A 1 81 ? -9.095 1.284 -0.018 1.00 96.12 81 MET A O 1
ATOM 657 N N . ASP A 1 82 ? -8.747 -0.312 1.529 1.00 94.25 82 ASP A N 1
ATOM 658 C CA . ASP A 1 82 ? -10.117 -0.827 1.549 1.00 94.25 82 ASP A CA 1
ATOM 659 C C . ASP A 1 82 ? -10.904 -0.198 2.698 1.00 94.25 82 ASP A C 1
ATOM 661 O O . ASP A 1 82 ? -10.572 -0.367 3.875 1.00 94.25 82 ASP A O 1
ATOM 665 N N . LYS A 1 83 ? -11.958 0.535 2.333 1.00 89.56 83 LYS A N 1
ATOM 666 C CA . LYS A 1 83 ? -12.900 1.180 3.246 1.00 89.56 83 LYS A 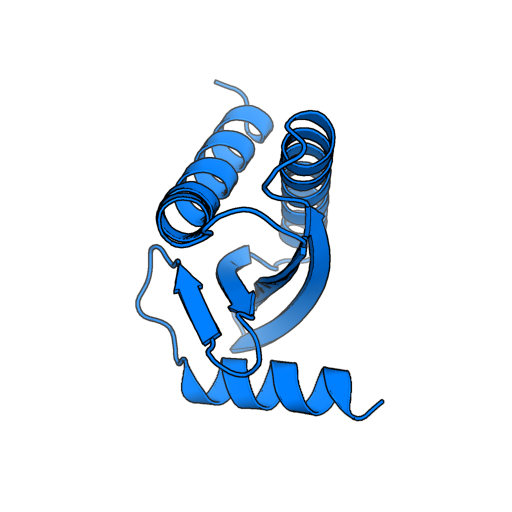CA 1
ATOM 667 C C . LYS A 1 83 ? -14.257 0.468 3.212 1.00 89.56 83 LYS A C 1
ATOM 669 O O . LYS A 1 83 ? -15.285 1.080 2.938 1.00 89.56 83 LYS A O 1
ATOM 674 N N . GLY A 1 84 ? -14.267 -0.835 3.485 1.00 82.06 84 GLY A N 1
ATOM 675 C CA . GLY A 1 84 ? -15.501 -1.623 3.566 1.00 82.06 84 GLY A CA 1
ATOM 676 C C . GLY A 1 84 ? -16.128 -1.896 2.197 1.00 82.06 84 GLY A C 1
ATOM 677 O O . GLY A 1 84 ? -17.339 -1.755 2.039 1.00 82.06 84 GLY A O 1
ATOM 678 N N . GLY A 1 85 ? -15.302 -2.262 1.213 1.00 77.88 85 GLY A N 1
ATOM 679 C CA . GLY A 1 85 ? -15.707 -2.548 -0.168 1.00 77.88 85 GLY A CA 1
ATOM 680 C C . GLY A 1 85 ? -15.514 -1.378 -1.136 1.00 77.88 85 GLY A C 1
ATOM 681 O O . GLY A 1 85 ? -15.662 -1.553 -2.343 1.00 77.88 85 GLY A O 1
ATOM 682 N N . GLU A 1 86 ? -15.149 -0.195 -0.636 1.00 89.00 86 GLU A N 1
ATOM 683 C CA . GLU A 1 86 ? -14.672 0.914 -1.464 1.00 89.00 86 GLU A CA 1
ATOM 684 C C . GLU A 1 86 ? -13.138 0.930 -1.489 1.00 89.00 86 GLU A C 1
ATOM 686 O O . GLU A 1 86 ? -12.489 1.119 -0.458 1.00 89.00 86 GLU A O 1
ATOM 691 N N . TYR A 1 87 ? -12.557 0.769 -2.681 1.00 93.56 87 TYR A N 1
ATOM 692 C CA . TYR A 1 87 ? -11.111 0.820 -2.881 1.00 93.56 87 TYR A CA 1
ATOM 693 C C . TYR A 1 87 ? -10.633 2.230 -3.214 1.00 93.56 87 TYR A C 1
ATOM 695 O O . TYR A 1 87 ? -10.947 2.802 -4.262 1.00 93.56 87 TYR A O 1
ATOM 703 N N . ILE A 1 88 ? -9.797 2.775 -2.338 1.00 94.62 88 ILE A N 1
ATOM 704 C CA . ILE A 1 88 ? -9.210 4.100 -2.483 1.00 94.62 88 ILE A CA 1
ATOM 705 C C . ILE A 1 88 ? -7.758 3.943 -2.927 1.00 94.62 88 ILE A C 1
ATOM 707 O O . ILE A 1 88 ? -6.915 3.449 -2.187 1.00 94.62 88 ILE A O 1
ATOM 711 N N . PHE A 1 89 ? -7.461 4.409 -4.137 1.00 95.25 89 PHE A N 1
ATOM 712 C CA . PHE A 1 89 ? -6.140 4.288 -4.750 1.00 95.25 89 PHE A CA 1
ATOM 713 C C . PHE A 1 89 ? -5.268 5.516 -4.499 1.00 95.25 89 PHE A C 1
ATOM 715 O O . PHE A 1 89 ? -5.732 6.658 -4.600 1.00 95.25 89 PHE A O 1
ATOM 722 N N . SER A 1 90 ? -3.982 5.260 -4.284 1.00 96.25 90 SER A N 1
ATOM 723 C CA . SER A 1 90 ? -2.906 6.239 -4.348 1.00 96.25 90 SER A CA 1
ATOM 724 C C . SER A 1 90 ? -1.768 5.687 -5.203 1.00 96.25 90 SER A C 1
ATOM 726 O O . SER A 1 90 ? -1.236 4.615 -4.915 1.00 96.25 90 SER A O 1
ATOM 728 N N . SER A 1 91 ? -1.415 6.397 -6.272 1.00 94.12 91 SER A N 1
ATOM 729 C CA . SER A 1 91 ? -0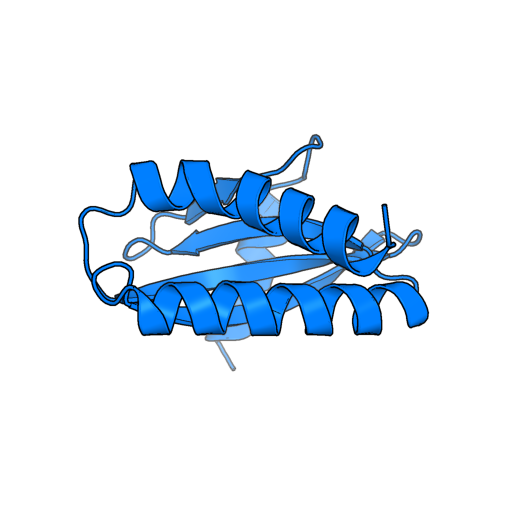.341 6.036 -7.202 1.00 94.12 91 SER A CA 1
ATOM 730 C C . SER A 1 91 ? 0.332 7.300 -7.736 1.00 94.12 91 SER A C 1
ATOM 732 O O . SER A 1 91 ? -0.293 8.361 -7.806 1.00 94.12 91 SER A O 1
ATOM 734 N N . GLN A 1 92 ? 1.606 7.196 -8.125 1.00 87.50 92 GLN A N 1
ATOM 735 C CA . GLN A 1 92 ? 2.320 8.283 -8.819 1.00 87.50 92 GLN A CA 1
ATOM 736 C C . GLN A 1 92 ? 2.269 8.152 -10.347 1.00 87.50 92 GLN A C 1
ATOM 738 O O . GLN A 1 92 ? 2.601 9.093 -11.065 1.00 87.50 92 GLN A O 1
ATOM 743 N N . GLU A 1 93 ? 1.826 7.001 -10.847 1.00 86.38 93 GLU A N 1
ATOM 744 C CA . GLU A 1 93 ? 1.672 6.714 -12.269 1.00 86.38 93 GLU A CA 1
ATOM 745 C C . GLU A 1 93 ? 0.238 6.296 -12.613 1.00 86.38 93 GLU A C 1
ATOM 747 O O . GLU A 1 93 ? -0.581 5.997 -11.735 1.00 86.38 93 GLU A O 1
ATOM 752 N N . VAL A 1 94 ? -0.076 6.322 -13.911 1.00 87.69 94 VAL A N 1
ATOM 753 C CA . VAL A 1 94 ? -1.352 5.823 -14.427 1.00 87.69 94 VAL A CA 1
ATOM 754 C C . VAL A 1 94 ? -1.328 4.304 -14.331 1.00 87.69 94 VAL A C 1
ATOM 756 O O . VAL A 1 94 ? -0.525 3.650 -14.989 1.00 87.69 94 VAL A O 1
ATOM 759 N N . ILE A 1 95 ? -2.220 3.768 -13.508 1.00 90.12 95 ILE A N 1
ATOM 760 C CA . ILE A 1 95 ? -2.354 2.339 -13.241 1.00 90.12 95 ILE A CA 1
ATOM 761 C C . ILE A 1 95 ? -3.700 1.827 -13.747 1.00 90.12 95 ILE A C 1
ATOM 763 O O . ILE A 1 95 ? -4.696 2.557 -13.741 1.00 90.12 95 ILE A O 1
ATOM 767 N N . ASP A 1 96 ? -3.730 0.560 -14.144 1.00 90.62 96 ASP A N 1
ATOM 768 C CA . ASP A 1 96 ? -4.972 -0.153 -14.415 1.00 90.62 96 ASP A CA 1
ATOM 769 C C . ASP A 1 96 ? -5.618 -0.576 -13.090 1.00 90.62 96 ASP A C 1
ATOM 771 O O . ASP A 1 96 ? -5.208 -1.545 -12.449 1.00 90.62 96 ASP A O 1
ATOM 775 N N . LYS A 1 97 ? -6.601 0.210 -12.649 1.00 92.38 97 LYS A N 1
ATOM 776 C CA . LYS A 1 97 ? -7.279 -0.016 -11.371 1.00 92.38 97 LYS A CA 1
ATOM 777 C C . LYS A 1 97 ? -8.121 -1.285 -11.387 1.00 92.38 97 LYS A C 1
ATOM 779 O O . LYS A 1 97 ? -8.162 -1.956 -10.362 1.00 92.38 97 LYS A O 1
ATOM 784 N N . ASP A 1 98 ? -8.742 -1.623 -12.514 1.00 91.62 98 ASP A N 1
ATOM 785 C CA . ASP A 1 98 ? -9.666 -2.756 -12.603 1.00 91.62 98 ASP A CA 1
ATOM 786 C C . ASP A 1 98 ? -8.897 -4.070 -12.409 1.00 91.62 98 ASP A C 1
ATOM 788 O O . ASP A 1 98 ? -9.232 -4.858 -11.525 1.00 91.62 98 ASP A O 1
ATOM 792 N N . SER A 1 99 ? -7.767 -4.232 -13.110 1.00 89.88 99 SER A N 1
ATOM 793 C CA . SER A 1 99 ? -6.862 -5.379 -12.930 1.00 89.88 99 SER A CA 1
ATOM 794 C C . SER A 1 99 ? -6.337 -5.516 -11.492 1.00 89.88 99 SER A C 1
ATOM 796 O O . SER A 1 99 ? -6.153 -6.628 -10.984 1.00 89.88 99 SER A O 1
ATOM 798 N N . ILE A 1 100 ? -6.085 -4.393 -10.810 1.00 92.81 100 ILE A N 1
ATOM 799 C CA . ILE A 1 100 ? -5.639 -4.395 -9.411 1.00 92.81 100 ILE A CA 1
ATOM 800 C C . ILE A 1 100 ? -6.773 -4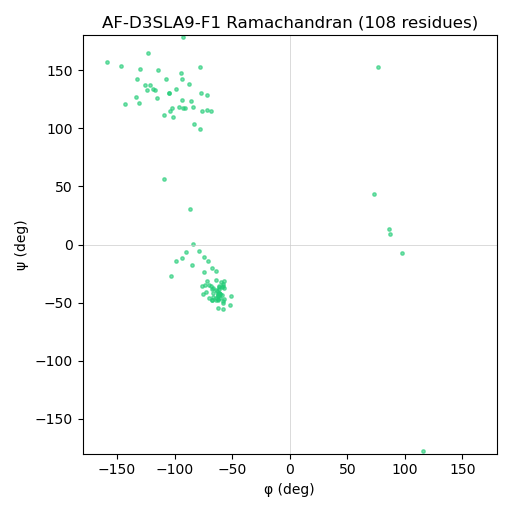.835 -8.482 1.00 92.81 100 ILE A C 1
ATOM 802 O O . ILE A 1 100 ? -6.537 -5.693 -7.632 1.00 92.81 100 ILE A O 1
ATOM 806 N N . VAL A 1 101 ? -7.990 -4.301 -8.649 1.00 93.12 101 VAL A N 1
ATOM 807 C CA . VAL A 1 101 ? -9.162 -4.726 -7.864 1.00 93.12 101 VAL A CA 1
ATOM 808 C C . VAL A 1 101 ? -9.401 -6.221 -8.041 1.00 93.12 101 VAL A C 1
ATOM 810 O O . VAL A 1 101 ? -9.495 -6.937 -7.050 1.00 93.12 101 VAL A O 1
ATOM 813 N N . GLU A 1 102 ? -9.409 -6.723 -9.278 1.00 91.50 102 GLU A N 1
ATOM 814 C CA . GLU A 1 102 ? -9.577 -8.156 -9.553 1.00 91.50 102 GLU A CA 1
ATOM 815 C C . GLU A 1 102 ? -8.498 -9.017 -8.882 1.00 91.50 102 GLU A C 1
ATOM 817 O O . GLU A 1 102 ? -8.742 -10.157 -8.487 1.00 91.50 102 GLU A O 1
ATOM 822 N N . THR A 1 103 ? -7.275 -8.503 -8.766 1.00 91.12 103 THR A N 1
ATOM 823 C CA . THR A 1 103 ? -6.182 -9.201 -8.077 1.00 91.12 103 THR A CA 1
ATOM 824 C C . THR A 1 103 ? -6.382 -9.197 -6.561 1.00 91.12 103 THR A C 1
ATOM 826 O O . THR A 1 103 ? -6.177 -10.228 -5.927 1.00 91.12 103 THR A O 1
ATOM 829 N N . ILE A 1 104 ? -6.832 -8.078 -5.986 1.00 91.69 104 ILE A N 1
ATOM 830 C CA . ILE A 1 104 ? -7.155 -7.966 -4.556 1.00 91.69 104 ILE A CA 1
ATOM 831 C C . ILE A 1 104 ? -8.320 -8.892 -4.183 1.00 91.69 104 ILE A C 1
ATOM 833 O O . ILE A 1 104 ? -8.218 -9.624 -3.202 1.00 91.69 104 ILE A O 1
ATOM 837 N N . GLU A 1 105 ? -9.400 -8.910 -4.966 1.00 90.25 105 GLU A N 1
ATOM 838 C CA . GLU A 1 105 ? -10.559 -9.776 -4.702 1.00 90.25 105 GLU A CA 1
ATOM 839 C C . GLU A 1 105 ? -10.176 -11.258 -4.760 1.00 90.25 105 GLU A C 1
ATOM 841 O O . GLU A 1 105 ? -10.489 -12.015 -3.845 1.00 90.25 105 GLU A O 1
ATOM 846 N N . ARG A 1 106 ? -9.390 -11.667 -5.767 1.00 87.94 106 ARG A N 1
ATOM 847 C CA . ARG A 1 106 ? -8.878 -13.045 -5.852 1.00 87.94 106 ARG A CA 1
ATOM 848 C C . ARG A 1 106 ? -8.030 -13.447 -4.648 1.00 87.94 106 ARG A C 1
ATOM 850 O O . ARG A 1 106 ? -8.036 -14.616 -4.286 1.00 87.94 106 ARG A O 1
ATOM 857 N N . LEU A 1 107 ? -7.298 -12.514 -4.037 1.00 86.12 107 LEU A N 1
ATOM 858 C CA . LEU A 1 107 ? -6.528 -12.787 -2.819 1.00 86.12 107 LEU A CA 1
ATOM 859 C C . LEU A 1 107 ? -7.416 -12.975 -1.586 1.00 86.12 107 LEU A C 1
ATOM 861 O O . LEU A 1 107 ? -7.046 -13.738 -0.703 1.00 86.12 107 LEU A O 1
ATOM 865 N N . LYS A 1 108 ? -8.572 -12.304 -1.522 1.00 83.25 108 LYS A N 1
ATOM 866 C CA . LYS A 1 108 ? -9.536 -12.439 -0.418 1.00 83.25 108 LYS A CA 1
ATOM 867 C C . LYS A 1 108 ? -10.336 -13.742 -0.462 1.00 83.25 108 LYS A C 1
ATOM 869 O O . LYS A 1 108 ? -10.860 -14.159 0.566 1.00 83.25 108 LYS A O 1
ATOM 874 N N . GLU A 1 109 ? -10.473 -14.353 -1.637 1.00 75.62 109 GLU A N 1
ATOM 875 C CA . GLU A 1 109 ? -11.213 -15.609 -1.834 1.00 75.62 109 GLU A CA 1
ATOM 876 C C . GLU A 1 109 ? -10.436 -16.874 -1.412 1.00 75.62 109 GLU A C 1
ATOM 878 O O . GLU A 1 109 ? -11.004 -17.970 -1.437 1.00 75.62 109 GLU A O 1
ATOM 883 N N . VAL A 1 110 ? -9.158 -16.740 -1.033 1.00 55.34 110 VAL A N 1
ATOM 884 C CA . VAL A 1 110 ? -8.268 -17.840 -0.607 1.00 55.34 110 VAL A CA 1
ATOM 885 C C . VAL A 1 110 ? -8.227 -17.955 0.912 1.00 55.34 110 VAL A C 1
ATOM 887 O O . VAL A 1 110 ? -8.316 -19.105 1.404 1.00 55.34 110 VAL A O 1
#

Sequence (110 aa):
MSVRHKVRAFVEELFKPLMERAEGGTFSFYNVYADNAGNLEVVDVEVDTSDPESVKRYLDRTTRETLEREVLGFRLIATVMDKGGEYIFSSQEVIDKDSIVETIERLKEV

Mean predicted aligned error: 3.54 Å

Foldseek 3Di:
DDPLVVLLVVLCQQCVVVLVVPPFAKWKKWFWKAAPVGDIDIDIDIAGSNDPVSVVVVSVVSSVVQVVVVVVRIHRAWMWIDPPNDIDIGGPDDDDVVVVVVVVVVVVVD

pLDDT: mean 92.22, std 6.23, range [55.34, 97.12]

Radius of gyration: 13.32 Å; Cα contacts (8 Å, |Δi|>4): 152; chains: 1; bounding box: 36×30×34 Å

Secondary structure (DSSP, 8-state):
--HHHHHHHHHHHHHHHHHTT--SSEEEEEEEEE-TT--EEEEEEEEETT-HHHHHHHHHHHHHHHHHHHHTT-EEEEEEEESSS-EEEEESS---HHHHHHHHHHHHT-